Protein AF-X1EZ19-F1 (afdb_monomer)

Radius of gyration: 10.99 Å; Cα contacts (8 Å, |Δi|>4): 90; chains: 1; bounding box: 28×16×29 Å

Solvent-accessible surface area (backbone atoms only — not comparable to full-atom values): 3042 Å² total; per-residue (Å²): 90,44,60,67,58,42,35,76,74,74,43,81,57,78,45,74,52,76,47,79,55,99,91,44,40,42,36,41,35,31,40,75,56,98,89,51,55,40,38,40,34,26,53,72,58,30,58,75,52,74,49,114

Secondary structure (DSSP, 8-state):
-BHHHHHHHH---SEEEEEEETTEEEEEEEEE-SS-EEEEEEETTEEEEEE-

Structure (mmCIF, N/CA/C/O backbone):
data_AF-X1EZ19-F1
#
_entry.id   AF-X1EZ19-F1
#
loop_
_atom_site.group_PDB
_atom_site.id
_atom_site.type_symbol
_atom_site.label_atom_id
_atom_site.label_alt_id
_atom_site.label_comp_id
_atom_site.label_asym_id
_atom_site.label_entity_id
_atom_site.label_seq_id
_atom_site.pdbx_PDB_ins_code
_atom_site.Cartn_x
_atom_site.Cartn_y
_atom_site.Cartn_z
_atom_site.occupancy
_atom_site.B_iso_or_equiv
_atom_site.auth_seq_id
_atom_site.auth_comp_id
_atom_site.auth_asym_id
_atom_site.auth_atom_id
_atom_site.pdbx_PDB_model_num
ATOM 1 N N . MET A 1 1 ? -8.915 6.664 -6.939 1.00 88.50 1 MET A N 1
ATOM 2 C CA . MET A 1 1 ? -8.956 5.737 -8.091 1.00 88.50 1 MET A CA 1
ATOM 3 C C . MET A 1 1 ? -9.378 4.377 -7.558 1.00 88.50 1 MET A C 1
ATOM 5 O O . MET A 1 1 ? -8.810 3.963 -6.550 1.00 88.50 1 MET A O 1
ATOM 9 N N . THR A 1 2 ? -10.405 3.746 -8.131 1.00 97.19 2 THR A N 1
ATOM 10 C CA . THR A 1 2 ? -10.797 2.379 -7.737 1.00 97.19 2 THR A CA 1
ATOM 11 C C . THR A 1 2 ? -9.791 1.368 -8.276 1.00 97.19 2 THR A C 1
ATOM 13 O O . THR A 1 2 ? -8.976 1.697 -9.143 1.00 97.19 2 THR A O 1
ATOM 16 N N . LYS A 1 3 ? -9.843 0.131 -7.785 1.00 97.25 3 LYS A N 1
ATOM 17 C CA . LYS A 1 3 ? -8.945 -0.939 -8.241 1.00 97.25 3 LYS A CA 1
ATOM 18 C C . LYS A 1 3 ? -9.069 -1.192 -9.739 1.00 97.25 3 LYS A C 1
ATOM 20 O O . LYS A 1 3 ? -8.059 -1.295 -10.419 1.00 97.25 3 LYS A O 1
ATOM 25 N N . GLU A 1 4 ? -10.287 -1.166 -10.268 1.00 97.38 4 GLU A N 1
ATOM 26 C CA . GLU A 1 4 ? -10.566 -1.356 -11.695 1.00 97.38 4 GLU A CA 1
ATOM 27 C C . GLU A 1 4 ? -9.946 -0.231 -12.528 1.00 97.38 4 GLU A C 1
ATOM 29 O O . GLU A 1 4 ? -9.323 -0.475 -13.558 1.00 97.38 4 GLU A O 1
ATOM 34 N N . GLN A 1 5 ? -10.060 1.015 -12.061 1.00 97.88 5 GLN A N 1
ATOM 35 C CA . GLN A 1 5 ? -9.432 2.158 -12.725 1.00 97.88 5 GLN A CA 1
ATOM 36 C C . GLN A 1 5 ? -7.898 2.064 -12.701 1.00 97.88 5 GLN A C 1
ATOM 38 O O . GLN A 1 5 ? -7.249 2.438 -13.682 1.00 97.88 5 GLN A O 1
ATOM 43 N N . VAL A 1 6 ? -7.316 1.553 -11.607 1.00 97.44 6 VAL A N 1
ATOM 44 C CA . VAL A 1 6 ? -5.873 1.292 -11.530 1.00 97.44 6 VAL A CA 1
ATOM 45 C C . VAL A 1 6 ? -5.477 0.187 -12.500 1.00 97.44 6 VAL A C 1
ATOM 47 O O . VAL A 1 6 ? -4.530 0.394 -13.244 1.00 97.44 6 VAL A O 1
ATOM 50 N N . GLU A 1 7 ? -6.196 -0.935 -12.560 1.00 97.25 7 GLU A N 1
ATOM 51 C CA . GLU A 1 7 ? -5.876 -2.026 -13.492 1.00 97.25 7 GLU A CA 1
ATOM 52 C C . GLU A 1 7 ? -5.939 -1.583 -14.955 1.00 97.25 7 GLU A C 1
ATOM 54 O O . GLU A 1 7 ? -5.076 -1.955 -15.747 1.00 97.25 7 GLU A O 1
ATOM 59 N N . VAL A 1 8 ? -6.918 -0.746 -15.314 1.00 97.62 8 VAL A N 1
ATOM 60 C CA . VAL A 1 8 ? -7.011 -0.167 -16.664 1.00 97.62 8 VAL A CA 1
ATOM 61 C C . VAL A 1 8 ? -5.816 0.744 -16.968 1.00 97.62 8 VAL A C 1
ATOM 63 O O . VAL A 1 8 ? -5.356 0.784 -18.106 1.00 97.62 8 VAL A O 1
ATOM 66 N N . SER A 1 9 ? -5.296 1.458 -15.968 1.00 96.44 9 SER A N 1
ATOM 67 C CA . SER A 1 9 ? -4.234 2.458 -16.160 1.00 96.44 9 SER A CA 1
ATOM 68 C C . SER A 1 9 ? -2.812 1.886 -16.036 1.00 96.44 9 SER A C 1
ATOM 70 O O . SER A 1 9 ? -1.919 2.290 -16.775 1.00 96.44 9 SER A O 1
ATOM 72 N N . TRP A 1 10 ? -2.586 0.962 -15.101 1.00 95.25 10 TRP A N 1
ATOM 73 C CA . TRP A 1 10 ? -1.274 0.408 -14.737 1.00 95.25 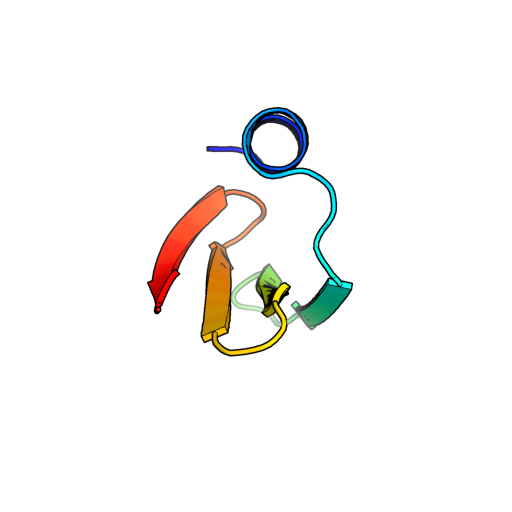10 TRP A CA 1
ATOM 74 C C . TRP A 1 10 ? -1.093 -1.054 -15.165 1.00 95.25 10 TRP A C 1
ATOM 76 O O . TRP A 1 10 ? 0.022 -1.576 -15.122 1.00 95.25 10 TRP A O 1
ATOM 86 N N . GLY A 1 11 ? -2.168 -1.719 -15.594 1.00 96.38 11 GLY A N 1
ATOM 87 C CA . GLY 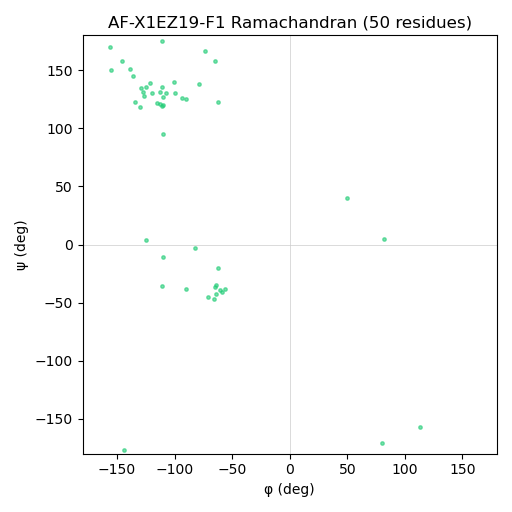A 1 11 ? -2.193 -3.161 -15.801 1.00 96.38 11 GLY A CA 1
ATOM 88 C C . GLY A 1 11 ? -2.387 -3.926 -14.492 1.00 96.38 11 GLY A C 1
ATOM 89 O O . GLY A 1 11 ? -2.677 -3.356 -13.444 1.00 96.38 11 GLY A O 1
ATOM 90 N N . LYS A 1 12 ? -2.229 -5.251 -14.549 1.00 96.62 12 LYS A N 1
ATOM 91 C CA . LYS A 1 12 ? -2.330 -6.091 -13.351 1.00 96.62 12 LYS A CA 1
ATOM 92 C C . LYS A 1 12 ? -1.041 -6.010 -12.528 1.00 96.62 12 LYS A C 1
ATOM 94 O O . LYS A 1 12 ? 0.043 -6.080 -13.116 1.00 96.62 12 LYS A O 1
ATOM 99 N N . PRO A 1 13 ? -1.132 -5.919 -11.191 1.00 97.12 13 PRO A N 1
ATOM 100 C CA . PRO A 1 13 ? 0.041 -6.029 -10.341 1.00 97.12 13 PRO A CA 1
ATOM 101 C C . PRO A 1 13 ? 0.632 -7.433 -10.445 1.00 97.12 13 PRO A C 1
ATOM 103 O O . PRO A 1 13 ? -0.050 -8.401 -10.791 1.00 97.12 13 PRO A O 1
ATOM 106 N N . ARG A 1 14 ? 1.915 -7.547 -10.111 1.00 97.44 14 ARG A N 1
ATOM 107 C CA . ARG A 1 14 ? 2.575 -8.846 -10.012 1.00 97.44 14 ARG A CA 1
ATOM 108 C C . ARG A 1 14 ? 2.075 -9.615 -8.795 1.00 97.44 14 ARG A C 1
ATOM 110 O O . ARG A 1 14 ? 1.782 -10.798 -8.908 1.00 97.44 14 ARG A O 1
ATOM 117 N N . ASP A 1 15 ? 1.979 -8.925 -7.663 1.00 98.06 15 ASP A N 1
ATOM 118 C CA . ASP A 1 15 ? 1.586 -9.495 -6.380 1.00 98.06 15 ASP A CA 1
ATOM 119 C C . ASP A 1 15 ? 0.643 -8.533 -5.644 1.00 98.06 15 ASP A C 1
ATOM 121 O O . ASP A 1 15 ? 0.731 -7.311 -5.808 1.00 98.06 15 ASP A O 1
ATOM 125 N N . ILE A 1 16 ? -0.249 -9.083 -4.818 1.00 98.19 16 ILE A N 1
ATOM 126 C CA . ILE A 1 16 ? -1.154 -8.317 -3.956 1.00 98.19 16 ILE A CA 1
ATOM 127 C C . ILE A 1 16 ? -1.056 -8.873 -2.538 1.00 98.19 16 ILE A C 1
ATOM 129 O O . ILE A 1 16 ? -1.418 -10.023 -2.292 1.00 98.19 16 ILE A O 1
ATOM 133 N N . ASN A 1 17 ? -0.628 -8.032 -1.600 1.00 98.25 17 ASN A N 1
ATOM 134 C CA . ASN A 1 17 ? -0.728 -8.312 -0.172 1.00 98.25 17 ASN A CA 1
ATOM 135 C C . ASN A 1 17 ? -2.022 -7.695 0.358 1.00 98.25 17 ASN A C 1
ATOM 137 O O . ASN A 1 17 ? -2.253 -6.503 0.170 1.00 98.25 17 ASN A O 1
ATOM 141 N N . LYS A 1 18 ? -2.862 -8.489 1.025 1.00 98.25 18 LYS A N 1
ATOM 142 C CA . LYS A 1 18 ? -4.168 -8.052 1.533 1.00 98.25 18 LYS A CA 1
ATOM 143 C C . LYS A 1 18 ? -4.313 -8.364 3.017 1.00 98.25 18 LYS A C 1
ATOM 145 O O . LYS A 1 18 ? -4.131 -9.507 3.425 1.00 98.25 18 LYS A O 1
ATOM 150 N N . SER A 1 19 ? -4.740 -7.364 3.778 1.00 98.25 19 SER A N 1
ATOM 151 C CA . SER A 1 19 ? -5.041 -7.457 5.206 1.00 98.25 19 SER A CA 1
ATOM 152 C C . SER A 1 19 ? -6.468 -6.988 5.468 1.00 98.25 19 SER A C 1
ATOM 154 O O . SER A 1 19 ? -6.904 -5.967 4.938 1.00 98.25 19 SER A O 1
ATOM 156 N N . VAL A 1 20 ? -7.203 -7.731 6.294 1.00 98.31 20 VAL A N 1
ATOM 157 C CA . VAL A 1 20 ? -8.585 -7.406 6.673 1.00 98.31 20 VAL A CA 1
ATOM 158 C C . VAL A 1 20 ? -8.677 -7.382 8.191 1.00 98.31 20 VAL A C 1
ATOM 160 O O . VAL A 1 20 ? -8.274 -8.339 8.849 1.00 98.31 20 VAL A O 1
ATOM 163 N N . GLY A 1 21 ? -9.204 -6.293 8.740 1.00 97.12 21 GLY A N 1
ATOM 164 C CA . GLY A 1 21 ? -9.423 -6.127 10.173 1.00 97.12 21 GLY A CA 1
ATOM 165 C C . GLY A 1 21 ? -10.695 -5.340 10.461 1.00 97.12 21 GLY A C 1
ATOM 166 O O . GLY A 1 21 ? -11.421 -4.949 9.548 1.00 97.12 21 GLY A O 1
ATOM 167 N N . SER A 1 22 ? -10.961 -5.069 11.739 1.00 97.50 22 SER A N 1
ATOM 168 C CA . SER A 1 22 ? -12.111 -4.244 12.144 1.00 97.50 22 SER A CA 1
ATOM 169 C C . SER A 1 22 ? -12.034 -2.806 11.613 1.00 97.50 22 SER A C 1
ATOM 171 O O . SER A 1 22 ? -13.055 -2.137 11.501 1.00 97.50 22 SER A O 1
ATOM 173 N N . TRP A 1 23 ? -10.835 -2.351 11.247 1.00 93.00 23 TRP A N 1
ATOM 174 C CA . TRP A 1 23 ? -10.544 -1.060 10.617 1.00 93.00 23 TRP A CA 1
ATOM 175 C C . TRP A 1 23 ? -10.767 -1.034 9.094 1.00 93.00 23 TRP A C 1
ATOM 177 O O . TRP A 1 23 ? -10.621 0.021 8.483 1.00 93.00 23 TRP A O 1
ATOM 187 N N . GLY A 1 24 ? -11.138 -2.158 8.475 1.00 97.62 24 GLY A N 1
ATOM 188 C CA . GLY A 1 24 ? -11.397 -2.256 7.038 1.00 97.62 24 GLY A CA 1
ATOM 189 C C . GLY A 1 24 ? -10.390 -3.131 6.292 1.00 97.62 24 GLY A C 1
ATOM 190 O O . GLY A 1 24 ? -9.773 -4.038 6.859 1.00 97.62 24 GLY A O 1
ATOM 191 N N . VAL A 1 25 ? -10.273 -2.886 4.988 1.00 98.38 25 VAL A N 1
ATOM 192 C CA . VAL A 1 25 ? -9.431 -3.652 4.062 1.00 98.38 25 VAL A CA 1
ATOM 193 C C . VAL A 1 25 ? -8.252 -2.798 3.616 1.00 98.38 25 VAL A C 1
ATOM 195 O O . VAL A 1 25 ? -8.453 -1.782 2.957 1.00 98.38 25 VAL A O 1
ATOM 198 N N . HIS A 1 26 ? -7.041 -3.267 3.903 1.00 98.44 26 HIS A N 1
ATOM 199 C CA . HIS A 1 26 ? -5.802 -2.687 3.400 1.00 98.44 26 HIS A CA 1
ATOM 200 C C . HIS A 1 26 ? -5.198 -3.609 2.338 1.00 98.44 26 HIS A C 1
ATOM 202 O O . HIS A 1 26 ? -5.053 -4.814 2.566 1.00 98.44 26 HIS A O 1
ATOM 208 N N . GLU A 1 27 ? -4.832 -3.062 1.182 1.00 98.62 27 GLU A N 1
ATOM 209 C CA . GLU A 1 27 ? -4.169 -3.809 0.109 1.00 98.62 27 GLU A CA 1
ATOM 210 C C . GLU A 1 27 ? -2.906 -3.069 -0.352 1.00 98.62 27 GLU A C 1
ATOM 212 O O . GLU A 1 27 ? -2.941 -1.869 -0.608 1.00 98.62 27 GLU A O 1
ATOM 217 N N . GLN A 1 28 ? -1.802 -3.797 -0.512 1.00 98.50 28 GLN A N 1
ATOM 218 C CA . GLN A 1 28 ? -0.595 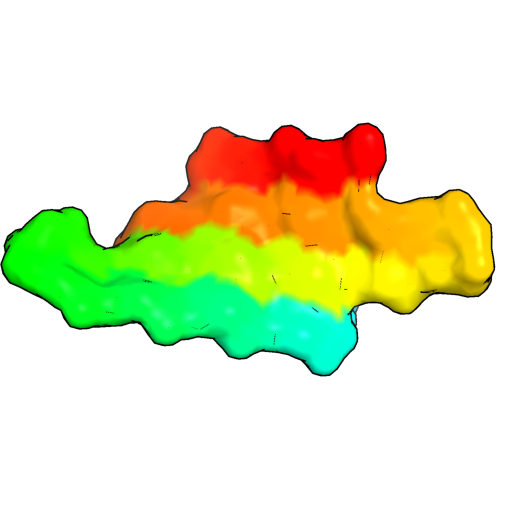-3.329 -1.188 1.00 98.50 28 GLN A CA 1
ATOM 219 C C . GLN A 1 28 ? -0.442 -4.095 -2.500 1.00 98.50 28 GLN A C 1
ATOM 221 O O . GLN A 1 28 ? -0.310 -5.320 -2.508 1.00 98.50 28 GLN A O 1
ATOM 226 N N . TRP A 1 29 ? -0.447 -3.371 -3.610 1.00 98.44 29 TRP A N 1
ATOM 227 C CA . TRP A 1 29 ? -0.230 -3.912 -4.946 1.00 98.44 29 TRP A CA 1
ATOM 228 C C . TRP A 1 29 ? 1.210 -3.662 -5.369 1.00 98.44 29 TRP A C 1
ATOM 230 O O . TRP A 1 29 ? 1.701 -2.539 -5.275 1.00 98.44 29 TRP A O 1
ATOM 240 N N . ILE A 1 30 ? 1.879 -4.706 -5.847 1.00 98.12 30 ILE A N 1
ATOM 241 C CA . ILE A 1 30 ? 3.308 -4.685 -6.146 1.00 98.12 30 ILE A CA 1
ATOM 242 C C . ILE A 1 30 ? 3.515 -4.803 -7.653 1.00 98.12 30 ILE A C 1
ATOM 244 O O . ILE A 1 30 ? 3.153 -5.806 -8.271 1.00 98.12 30 ILE A O 1
ATOM 248 N N . TYR A 1 31 ? 4.175 -3.810 -8.236 1.00 97.19 31 TYR A N 1
ATOM 249 C CA . TYR A 1 31 ? 4.585 -3.790 -9.635 1.00 97.19 31 TYR A CA 1
ATOM 250 C C . TYR A 1 31 ? 6.102 -3.912 -9.716 1.00 97.19 31 TYR A C 1
ATOM 252 O O . TYR A 1 31 ? 6.823 -2.922 -9.626 1.00 97.19 31 TYR A O 1
ATOM 260 N N . ARG A 1 32 ? 6.604 -5.138 -9.900 1.00 93.94 32 ARG A N 1
ATOM 261 C CA . ARG A 1 32 ? 8.045 -5.383 -10.063 1.00 93.94 32 ARG A CA 1
ATOM 262 C C . ARG A 1 32 ? 8.448 -5.313 -11.532 1.00 93.94 32 ARG A C 1
ATOM 264 O O . ARG A 1 32 ? 7.921 -6.065 -12.353 1.00 93.94 32 ARG A O 1
ATOM 271 N N . LYS A 1 33 ? 9.424 -4.464 -11.839 1.00 88.81 33 LYS A N 1
ATOM 272 C CA . LYS A 1 33 ? 10.150 -4.401 -13.115 1.00 88.81 33 LYS A CA 1
ATOM 273 C C . LYS A 1 33 ? 11.599 -4.856 -12.901 1.00 88.81 33 LYS A C 1
ATOM 275 O O . LYS A 1 33 ? 12.012 -5.130 -11.780 1.00 88.81 33 LYS A O 1
ATOM 280 N N . PHE A 1 34 ? 12.377 -4.948 -13.980 1.00 88.69 34 PHE A N 1
ATOM 281 C CA . PHE A 1 34 ? 13.745 -5.485 -13.947 1.00 88.69 34 PHE A CA 1
ATOM 282 C C . PHE A 1 34 ? 14.686 -4.766 -12.968 1.00 88.69 34 PHE A C 1
ATOM 284 O O . PHE A 1 34 ? 15.491 -5.420 -12.317 1.00 88.69 34 PHE A O 1
ATOM 291 N N . SER A 1 35 ? 14.580 -3.441 -12.854 1.00 91.44 35 SER A N 1
ATOM 292 C CA . SER A 1 35 ? 15.478 -2.612 -12.036 1.00 91.44 35 SER A CA 1
ATOM 293 C C . SER A 1 35 ? 14.753 -1.749 -11.004 1.00 91.44 35 SER A C 1
ATOM 295 O O . SER A 1 35 ? 15.383 -0.919 -10.358 1.00 91.44 35 SER A O 1
ATOM 297 N N . HIS A 1 36 ? 13.430 -1.884 -10.889 1.00 92.12 36 HIS A N 1
ATOM 298 C CA . HIS A 1 36 ? 12.611 -0.984 -10.087 1.00 92.12 36 HIS A CA 1
ATOM 299 C C . HIS A 1 36 ? 11.313 -1.665 -9.636 1.00 92.12 36 HIS A C 1
ATOM 301 O O . HIS A 1 36 ? 10.809 -2.544 -10.338 1.00 92.12 36 HIS A O 1
ATOM 307 N N . SER A 1 37 ? 10.766 -1.283 -8.481 1.00 95.56 37 SER A N 1
ATOM 308 C CA . SER A 1 37 ? 9.482 -1.792 -7.995 1.00 95.56 37 SER A CA 1
ATOM 309 C C . SER A 1 37 ? 8.613 -0.659 -7.481 1.00 95.56 37 SER A C 1
ATOM 311 O O . SER A 1 37 ? 8.993 -0.002 -6.528 1.00 95.56 37 SER A O 1
ATOM 313 N N . THR A 1 38 ? 7.423 -0.518 -8.051 1.00 97.56 38 THR A N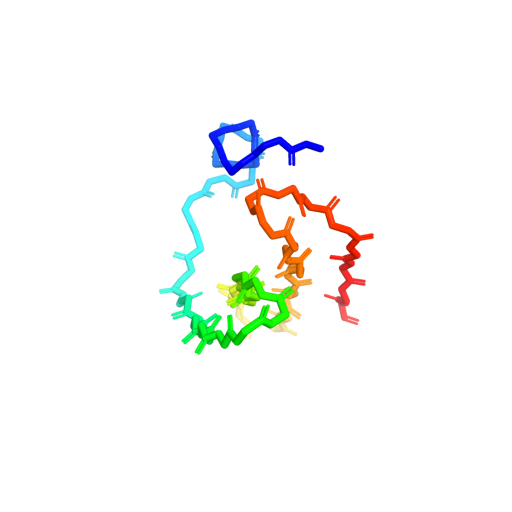 1
ATOM 314 C CA . THR A 1 38 ? 6.434 0.454 -7.585 1.00 97.56 38 THR A CA 1
ATOM 315 C C . THR A 1 38 ? 5.392 -0.259 -6.723 1.00 97.56 38 THR A C 1
ATOM 317 O O . THR A 1 38 ? 4.947 -1.366 -7.048 1.00 97.56 38 THR A O 1
ATOM 320 N N . TYR A 1 39 ? 4.977 0.374 -5.632 1.00 98.25 39 TYR A N 1
ATOM 321 C CA . TYR A 1 39 ? 3.991 -0.143 -4.686 1.00 98.25 39 TYR A CA 1
ATOM 322 C C . TYR A 1 39 ? 2.807 0.808 -4.624 1.00 98.25 39 TYR A C 1
ATOM 324 O O . TYR A 1 39 ? 2.989 2.007 -4.435 1.00 98.25 39 TYR A O 1
ATOM 332 N N . LEU A 1 40 ? 1.594 0.283 -4.759 1.00 98.38 40 LEU A N 1
AT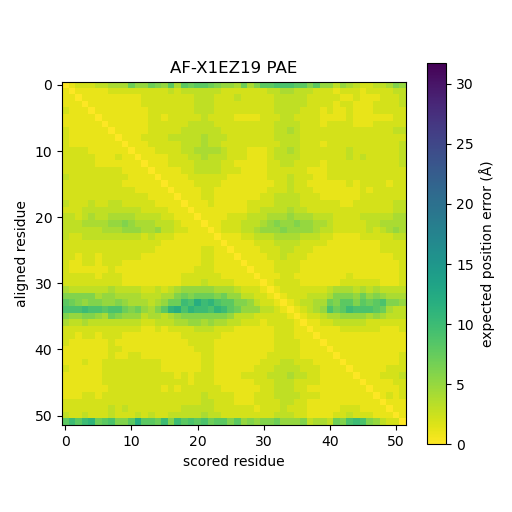OM 333 C CA . LEU A 1 40 ? 0.360 1.048 -4.607 1.00 98.38 40 LEU A CA 1
ATOM 334 C C . LEU A 1 40 ? -0.365 0.591 -3.344 1.00 98.38 40 LEU A C 1
ATOM 336 O O . LEU A 1 40 ? -0.498 -0.611 -3.119 1.00 98.38 40 LEU A O 1
ATOM 340 N N . TYR A 1 41 ? -0.857 1.533 -2.548 1.00 98.44 41 TYR A N 1
ATOM 341 C CA . TYR A 1 41 ? -1.562 1.255 -1.300 1.00 98.44 41 TYR A CA 1
ATOM 342 C C . TYR A 1 41 ? -3.026 1.647 -1.424 1.00 98.44 41 TYR A C 1
ATOM 344 O O . TYR A 1 41 ? -3.355 2.754 -1.858 1.00 98.44 41 TYR A O 1
ATOM 352 N N . PHE A 1 42 ? -3.905 0.733 -1.031 1.00 98.62 42 PHE A N 1
ATOM 353 C CA . PHE A 1 42 ? -5.344 0.913 -1.079 1.00 98.62 42 PHE A CA 1
ATOM 354 C C . PHE A 1 42 ? -5.951 0.765 0.305 1.00 98.62 42 PHE A C 1
ATOM 356 O O . PHE A 1 42 ? -5.633 -0.171 1.037 1.00 98.62 42 PHE A O 1
ATOM 363 N N . GLU A 1 43 ? -6.907 1.640 0.592 1.00 98.44 43 GLU A N 1
ATOM 364 C CA . GLU A 1 43 ? -7.801 1.539 1.740 1.00 98.44 43 GLU A CA 1
ATOM 365 C C . GLU A 1 43 ? -9.224 1.345 1.229 1.00 98.44 43 GLU A C 1
ATOM 367 O O . GLU A 1 43 ? -9.738 2.157 0.458 1.00 98.44 43 GLU A O 1
ATOM 372 N N . ASN A 1 44 ? -9.864 0.247 1.629 1.00 98.06 44 ASN A N 1
ATOM 373 C CA . ASN A 1 44 ? -11.235 -0.103 1.250 1.00 98.06 44 ASN A CA 1
ATOM 374 C C . ASN A 1 44 ? -11.493 -0.011 -0.270 1.00 98.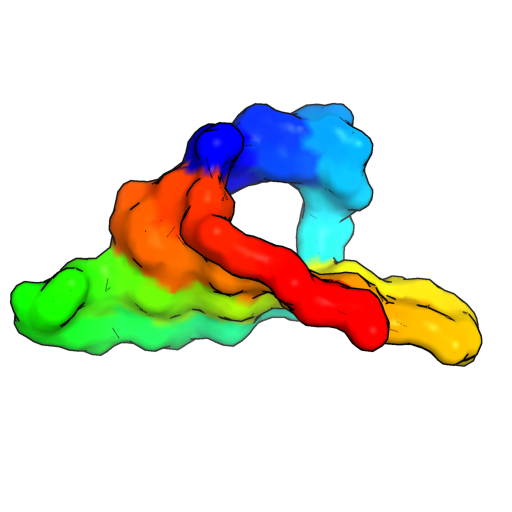06 44 ASN A C 1
ATOM 376 O O . ASN A 1 44 ? -12.543 0.446 -0.716 1.00 98.06 44 ASN A O 1
ATOM 380 N N . GLY A 1 45 ? -10.517 -0.450 -1.074 1.00 97.69 45 GLY A N 1
ATOM 381 C CA . GLY A 1 45 ? -10.597 -0.462 -2.539 1.00 97.69 45 GLY A CA 1
ATOM 382 C C . GLY A 1 45 ? -10.282 0.873 -3.225 1.00 97.69 45 GLY A 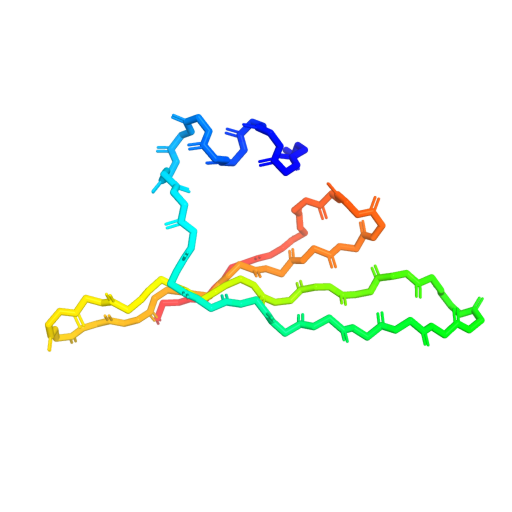C 1
ATOM 383 O O . GLY A 1 45 ? -10.392 0.963 -4.449 1.00 97.69 45 GLY A O 1
ATOM 384 N N . ILE A 1 46 ? -9.866 1.894 -2.473 1.00 98.38 46 ILE A N 1
ATOM 385 C CA . ILE A 1 46 ? -9.496 3.209 -2.998 1.00 98.38 46 ILE A CA 1
ATOM 386 C C . ILE A 1 46 ? -7.990 3.406 -2.871 1.00 98.38 46 ILE A C 1
ATOM 388 O O . ILE A 1 46 ? -7.439 3.268 -1.784 1.00 98.38 46 ILE A O 1
ATOM 392 N N . LEU A 1 47 ? -7.329 3.750 -3.978 1.00 98.06 47 LEU A N 1
ATOM 393 C CA . LEU A 1 47 ? -5.906 4.093 -3.984 1.00 98.06 47 LEU A CA 1
ATOM 394 C C . LEU A 1 47 ? -5.665 5.339 -3.122 1.00 98.06 47 LEU A C 1
ATOM 396 O O . LEU A 1 47 ? -6.246 6.391 -3.405 1.00 98.06 47 LEU A O 1
ATOM 400 N N . THR A 1 48 ? -4.800 5.226 -2.115 1.00 98.25 48 THR A N 1
ATOM 401 C CA . THR A 1 48 ? -4.483 6.309 -1.172 1.00 98.25 48 THR A CA 1
ATOM 402 C C . THR A 1 48 ? -3.064 6.839 -1.329 1.00 98.25 48 THR A C 1
ATOM 404 O O . THR A 1 48 ? -2.853 8.042 -1.190 1.00 98.25 48 THR A O 1
ATOM 407 N N . SER A 1 49 ? -2.089 5.982 -1.642 1.00 98.06 49 SER A N 1
ATOM 408 C CA . SER A 1 49 ? -0.691 6.389 -1.823 1.00 98.06 49 SER A CA 1
ATOM 409 C C . SER A 1 49 ? 0.095 5.414 -2.704 1.00 98.06 49 SER A C 1
ATOM 411 O O . SER A 1 49 ? -0.385 4.331 -3.048 1.00 98.06 49 SER A O 1
ATOM 413 N N . TRP A 1 50 ? 1.307 5.815 -3.092 1.00 97.25 50 TRP A N 1
ATOM 414 C CA . TRP A 1 50 ? 2.243 4.988 -3.849 1.00 97.25 50 TRP A CA 1
ATOM 415 C C . TRP A 1 50 ? 3.697 5.270 -3.453 1.00 97.25 50 TRP A C 1
ATOM 417 O O . TRP A 1 50 ? 3.993 6.328 -2.894 1.00 97.25 50 TRP A O 1
ATOM 427 N N . GLN A 1 51 ? 4.581 4.307 -3.716 1.00 97.19 51 GLN A N 1
ATOM 428 C CA . GLN A 1 51 ? 6.029 4.377 -3.490 1.00 97.19 51 GLN A CA 1
ATOM 429 C C . GLN A 1 51 ? 6.775 3.803 -4.700 1.00 97.19 51 GLN A C 1
ATOM 431 O O . GLN A 1 51 ? 6.290 2.841 -5.299 1.00 97.19 51 GLN A O 1
ATOM 436 N N . ASP A 1 52 ? 7.932 4.381 -5.018 1.00 89.88 52 ASP A N 1
ATOM 437 C CA . ASP A 1 52 ? 8.856 4.012 -6.105 1.00 89.88 52 ASP A CA 1
ATOM 438 C C . ASP A 1 52 ? 10.248 3.806 -5.486 1.00 89.88 52 ASP A C 1
ATOM 440 O O . ASP A 1 52 ? 10.759 4.767 -4.867 1.00 89.88 52 ASP A O 1
#

Foldseek 3Di:
DFPVVCCVVVNAAPDKDWDQDPQAIWIWGWHDDP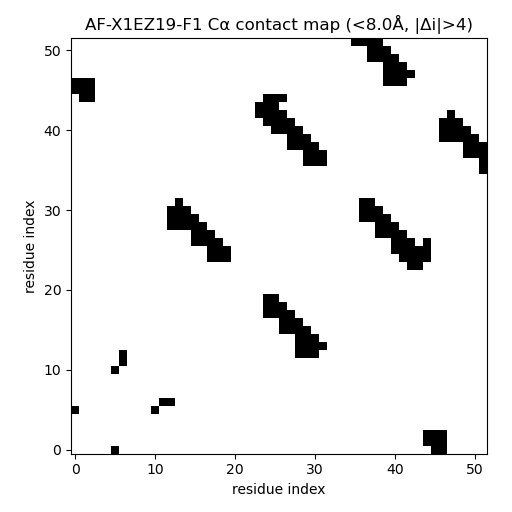PDIKIFIDGNRHTDDIDD

Organism: NCBI:txid412755

pLDDT: mean 96.64, std 2.7, range [88.5, 98.62]

Nearest PDB structures (foldseek):
  3d4e-assembly1_A  TM=7.629E-01  e=4.872E-02  Streptococcus mutans
  7cm1-assembly1_B  TM=8.390E-01  e=9.150E-01  Wuhan asia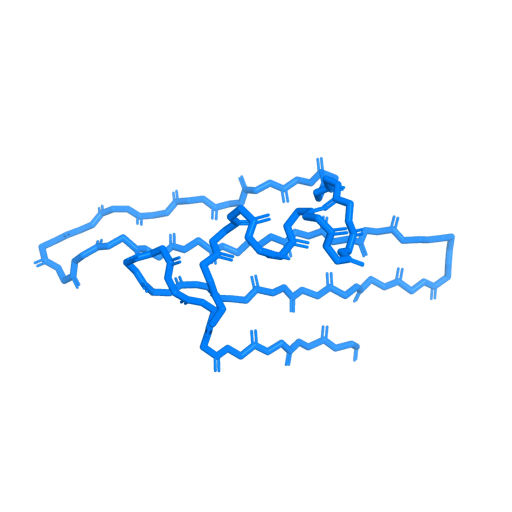tic toad influenza virus
  6lxi-assembly2_B  TM=8.381E-01  e=4.202E-01  Influenza A virus (A/Brevig Mission/1/1918(H1N1))
  4m3m-assembly1_A-4  TM=8.238E-01  e=1.310E+00  Influenza A virus (A/duck/Ukraine/1/1963(H3N8))
  5nzf-assembly1_D  TM=8.502E-01  e=7.202E-01  unidentified influenza virus

Mean predicted aligned error: 2.25 Å

Sequence (52 aa):
MTKEQVEVSWGKPRDINKSVGSWGVHEQWIYRKFSHSTYLYFENGILTSWQD